Protein AF-A0A8B7IK11-F1 (afdb_monomer)

Nearest PDB structures (foldseek):
  8glv-assembly1_HM  TM=8.478E-01  e=8.507E-05  Chlamydomonas reinhardtii
  8glv-assembly1_FO  TM=9.235E-01  e=7.681E-04  Chlamydomonas reinhardtii
  8ijk-assembly1_E  TM=9.224E-01  e=9.275E-04  Homo sapiens
  7yv9-assembly1_C  TM=8.374E-01  e=1.633E-03  Mus musculus
  6y95-assembly1_A  TM=7.530E-01  e=3.473E-03  Homo sapiens

Sequence (83 aa):
MTRVLLERSYQPIPEDVLLHAFEALDENKCGYLTKEELVKYMTEEGEPFTQEEMEDMLSAALEPETNTVCYKDYITLMIVDDV

Secondary structure (DSSP, 8-state):
----S-----PPPPHHHHHHHHHHH-TT--SSEEHHHHHHHHHHSSSPPPHHHHHHHHHHHB-TTT-EE-HHHHHHHHHHT--

Solvent-accessible surface area (backbone atoms only — not comparable to full-atom values): 5166 Å² total; per-residue (Å²): 138,80,86,86,79,79,78,82,72,74,64,78,76,51,65,67,57,56,49,50,53,52,50,70,71,33,86,79,66,74,68,50,37,43,57,68,52,49,50,48,46,42,53,71,58,78,76,57,63,50,73,66,58,48,50,52,51,41,69,75,38,40,38,89,88,76,50,31,27,38,55,66,61,43,50,50,55,67,65,62,76,80,121

Mean predicted aligned error: 10.09 Å

Structure (mmCIF, N/CA/C/O backbone):
data_AF-A0A8B7IK11-F1
#
_entry.id   AF-A0A8B7IK11-F1
#
loop_
_atom_site.group_PDB
_atom_site.id
_atom_site.type_symbol
_atom_site.label_atom_id
_atom_site.label_alt_id
_atom_site.label_comp_id
_atom_site.label_asym_id
_atom_site.label_entity_id
_atom_site.label_seq_id
_atom_site.pdbx_PDB_ins_code
_atom_site.Cartn_x
_atom_site.Cartn_y
_atom_site.Cartn_z
_atom_site.occupancy
_atom_site.B_iso_or_equiv
_atom_site.auth_seq_id
_atom_site.auth_comp_id
_atom_site.auth_asym_id
_atom_site.auth_atom_id
_atom_site.pdbx_PDB_model_num
ATOM 1 N N . MET A 1 1 ? 39.741 -22.129 1.490 1.00 42.31 1 MET A N 1
ATOM 2 C CA . MET A 1 1 ? 39.052 -20.875 1.866 1.00 42.31 1 MET A CA 1
ATOM 3 C C . MET A 1 1 ? 37.921 -20.624 0.878 1.00 42.31 1 MET A C 1
ATOM 5 O O . MET A 1 1 ? 38.068 -19.837 -0.043 1.00 42.31 1 MET A O 1
ATOM 9 N N . THR A 1 2 ? 36.808 -21.332 1.022 1.00 36.84 2 THR A N 1
ATOM 10 C CA . THR A 1 2 ? 35.603 -21.123 0.212 1.00 36.84 2 THR A CA 1
ATOM 11 C C . THR A 1 2 ? 34.671 -20.229 1.017 1.00 36.84 2 THR A C 1
ATOM 13 O O . THR A 1 2 ? 33.932 -20.697 1.878 1.00 36.84 2 THR A O 1
ATOM 16 N N . ARG A 1 3 ? 34.779 -18.913 0.796 1.00 43.12 3 ARG A N 1
ATOM 17 C CA . ARG A 1 3 ? 33.832 -17.911 1.301 1.00 43.12 3 ARG A CA 1
ATOM 18 C C . ARG A 1 3 ? 32.498 -18.096 0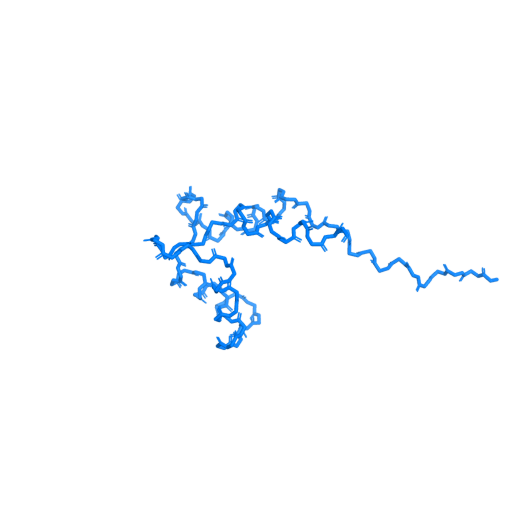.568 1.00 43.12 3 ARG A C 1
ATOM 20 O O . ARG A 1 3 ? 32.182 -17.348 -0.340 1.00 43.12 3 ARG A O 1
ATOM 27 N N . VAL A 1 4 ? 31.750 -19.129 0.944 1.00 55.16 4 VAL A N 1
ATOM 28 C CA . VAL A 1 4 ? 30.378 -19.412 0.481 1.00 55.16 4 VAL A CA 1
ATOM 29 C C . VAL A 1 4 ? 29.407 -18.955 1.577 1.00 55.16 4 VAL A C 1
ATOM 31 O O . VAL A 1 4 ? 28.564 -19.711 2.037 1.00 55.16 4 VAL A O 1
ATOM 34 N N . LEU A 1 5 ? 29.621 -17.746 2.112 1.00 53.38 5 LEU A N 1
ATOM 35 C CA . LEU A 1 5 ? 28.900 -17.236 3.290 1.00 53.38 5 LEU A CA 1
ATOM 36 C C . LEU A 1 5 ? 28.557 -15.742 3.201 1.00 53.38 5 LEU A C 1
ATOM 38 O O . LEU A 1 5 ? 28.371 -15.104 4.232 1.00 53.38 5 LEU A O 1
ATOM 42 N N . LEU A 1 6 ? 28.491 -15.151 2.006 1.00 52.94 6 LEU A N 1
ATOM 43 C CA . LEU A 1 6 ? 28.098 -13.743 1.901 1.00 52.94 6 LEU A CA 1
ATOM 44 C C . LEU A 1 6 ? 27.379 -13.384 0.600 1.00 52.94 6 LEU A C 1
ATOM 46 O O . LEU A 1 6 ? 27.545 -12.285 0.099 1.00 52.94 6 LEU A O 1
ATOM 50 N N . GLU A 1 7 ? 26.552 -14.280 0.073 1.00 48.09 7 GLU A N 1
ATOM 51 C CA . GLU A 1 7 ? 25.504 -13.864 -0.859 1.00 48.09 7 GLU A CA 1
ATOM 52 C C . GLU A 1 7 ? 24.183 -14.071 -0.137 1.00 48.09 7 GLU A C 1
ATOM 54 O O . GLU A 1 7 ? 23.453 -15.043 -0.319 1.00 48.09 7 GLU A O 1
ATOM 59 N N . ARG A 1 8 ? 23.922 -13.141 0.781 1.00 50.22 8 ARG A N 1
ATOM 60 C CA . ARG A 1 8 ? 22.583 -12.837 1.262 1.00 50.22 8 ARG A CA 1
ATOM 61 C C . ARG A 1 8 ? 21.845 -12.281 0.044 1.00 50.22 8 ARG A C 1
ATOM 63 O O . ARG A 1 8 ? 21.733 -11.076 -0.118 1.00 50.22 8 ARG A O 1
ATOM 70 N N . SER A 1 9 ? 21.480 -13.182 -0.867 1.00 47.72 9 SER A N 1
ATOM 71 C CA . SER A 1 9 ? 20.764 -12.905 -2.102 1.00 47.72 9 SER A CA 1
ATOM 72 C C . SER A 1 9 ? 19.333 -12.540 -1.718 1.00 47.72 9 SER A C 1
ATOM 74 O O . SER A 1 9 ? 18.401 -13.315 -1.898 1.00 47.72 9 SER A O 1
ATOM 76 N N . TYR A 1 10 ? 19.164 -11.358 -1.124 1.00 49.88 10 TYR A N 1
ATOM 77 C CA . TYR A 1 10 ? 17.964 -10.578 -1.365 1.00 49.88 10 TYR A CA 1
ATOM 78 C C . TYR A 1 10 ? 18.086 -10.171 -2.826 1.00 49.88 10 TYR A C 1
ATOM 80 O O . TYR A 1 10 ? 18.622 -9.118 -3.154 1.00 49.88 10 TYR A O 1
ATOM 88 N N . GLN A 1 11 ? 17.719 -11.082 -3.730 1.00 50.22 11 GLN A N 1
ATOM 89 C CA . GLN A 1 11 ? 17.439 -10.644 -5.083 1.00 50.22 11 GLN A CA 1
ATOM 90 C C . GLN A 1 11 ? 16.330 -9.603 -4.936 1.00 50.22 11 GLN A C 1
ATOM 92 O O . GLN A 1 11 ? 15.348 -9.906 -4.247 1.00 50.22 11 GLN A O 1
ATOM 97 N N . PRO A 1 12 ? 16.483 -8.397 -5.506 1.00 55.62 12 PRO A N 1
ATOM 98 C CA . PRO A 1 12 ? 15.386 -7.450 -5.527 1.00 55.62 12 PRO A CA 1
ATOM 99 C C . PRO A 1 12 ? 14.193 -8.186 -6.129 1.00 55.62 12 PRO A C 1
ATOM 101 O O . PRO A 1 12 ? 14.296 -8.770 -7.214 1.00 55.62 12 PRO A O 1
ATOM 104 N N . ILE A 1 13 ? 13.103 -8.266 -5.364 1.00 62.97 13 ILE A N 1
ATOM 105 C CA . ILE A 1 13 ? 11.875 -8.875 -5.861 1.00 62.97 13 ILE A CA 1
ATOM 106 C C . ILE A 1 13 ? 11.502 -8.058 -7.103 1.00 62.97 13 ILE A C 1
ATOM 108 O O . ILE A 1 13 ? 11.460 -6.830 -7.005 1.00 62.97 13 ILE A O 1
ATOM 112 N N . PRO A 1 14 ? 11.305 -8.692 -8.274 1.00 72.38 14 PRO A N 1
ATOM 113 C CA . PRO A 1 14 ? 10.989 -7.955 -9.486 1.00 72.38 14 PRO A CA 1
ATOM 114 C C . PRO A 1 14 ? 9.762 -7.082 -9.240 1.00 72.38 14 PRO A C 1
ATOM 116 O O . PRO A 1 14 ? 8.795 -7.561 -8.642 1.00 72.38 14 PRO A O 1
ATOM 119 N N . GLU A 1 15 ? 9.790 -5.840 -9.726 1.00 74.12 15 GLU A N 1
ATOM 120 C CA . GLU A 1 15 ? 8.650 -4.921 -9.633 1.00 74.12 15 GLU A CA 1
ATOM 121 C C . GLU A 1 15 ? 7.364 -5.612 -10.096 1.00 74.12 15 GLU A C 1
ATOM 123 O O . GLU A 1 15 ? 6.366 -5.555 -9.393 1.00 74.12 15 GLU A O 1
ATOM 128 N N . ASP A 1 16 ? 7.416 -6.369 -11.197 1.00 78.25 16 ASP A N 1
ATOM 129 C CA . ASP A 1 16 ? 6.284 -7.137 -11.725 1.00 78.25 16 ASP A CA 1
ATOM 130 C C . ASP A 1 16 ? 5.706 -8.160 -10.734 1.00 78.25 16 ASP A C 1
ATOM 132 O O . ASP A 1 16 ? 4.498 -8.379 -10.706 1.00 78.25 16 ASP A O 1
ATOM 136 N N . VAL A 1 17 ? 6.547 -8.802 -9.915 1.00 80.31 17 VAL A N 1
ATOM 137 C CA . VAL A 1 17 ? 6.101 -9.810 -8.937 1.00 80.31 17 VAL A CA 1
ATOM 138 C C . VAL A 1 17 ? 5.406 -9.133 -7.764 1.00 80.31 17 VAL A C 1
ATOM 140 O O . VAL A 1 17 ? 4.339 -9.578 -7.348 1.00 80.31 17 VAL A O 1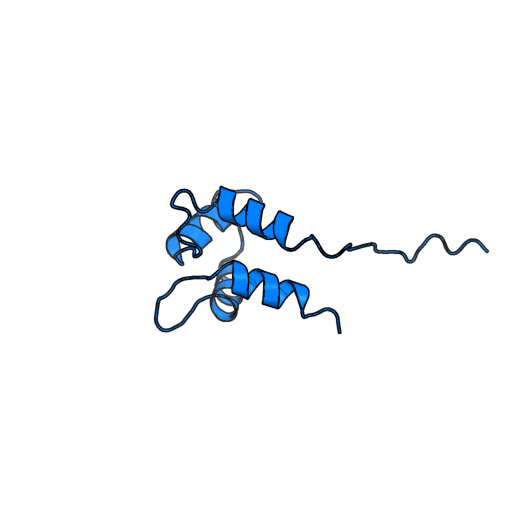
ATOM 143 N N . LEU A 1 18 ? 5.990 -8.048 -7.256 1.00 76.94 18 LEU A N 1
ATOM 144 C CA . LEU A 1 18 ? 5.363 -7.217 -6.232 1.00 76.94 18 LEU A CA 1
ATOM 145 C C . LEU A 1 18 ? 4.056 -6.611 -6.758 1.00 76.94 18 LEU A C 1
ATOM 147 O O . LEU A 1 18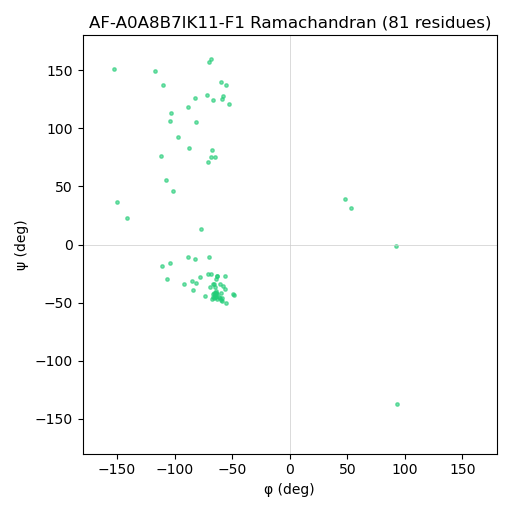 ? 3.028 -6.706 -6.096 1.00 76.94 18 LEU A O 1
ATOM 151 N N . LEU A 1 19 ? 4.062 -6.078 -7.979 1.00 80.56 19 LEU A N 1
ATOM 152 C CA . LEU A 1 19 ? 2.891 -5.514 -8.641 1.00 80.56 19 LEU A CA 1
ATOM 153 C C . LEU A 1 19 ? 1.781 -6.555 -8.778 1.00 80.56 19 LEU A C 1
ATOM 155 O O . LEU A 1 19 ? 0.644 -6.260 -8.432 1.00 80.56 19 LEU A O 1
ATOM 159 N N . HIS A 1 20 ? 2.098 -7.773 -9.222 1.00 80.12 20 HIS A N 1
ATOM 160 C CA . HIS A 1 20 ? 1.116 -8.852 -9.300 1.00 80.12 20 HIS A CA 1
ATOM 161 C C . HIS A 1 20 ? 0.606 -9.300 -7.932 1.00 80.12 20 HIS A C 1
ATOM 163 O O . HIS A 1 20 ? -0.566 -9.651 -7.821 1.00 80.12 20 HIS A O 1
ATOM 169 N N . ALA A 1 21 ? 1.442 -9.273 -6.892 1.00 78.62 21 ALA A N 1
ATOM 170 C CA . ALA A 1 21 ? 0.992 -9.549 -5.533 1.00 78.62 21 ALA A CA 1
ATOM 171 C C . ALA A 1 21 ? -0.009 -8.484 -5.058 1.00 78.62 21 ALA A C 1
ATOM 173 O O . ALA A 1 21 ? -1.074 -8.835 -4.565 1.00 78.62 21 ALA A O 1
ATOM 174 N N . PHE A 1 22 ? 0.270 -7.197 -5.284 1.00 77.38 22 PHE A N 1
ATOM 175 C CA . PHE A 1 22 ? -0.666 -6.121 -4.950 1.00 77.38 22 PHE A CA 1
ATOM 176 C C . PHE A 1 22 ? -1.914 -6.106 -5.846 1.00 77.38 22 PHE A C 1
ATOM 178 O O . PHE A 1 22 ? -3.006 -5.877 -5.343 1.00 77.38 22 PHE A O 1
ATOM 185 N N . GLU A 1 23 ? -1.802 -6.422 -7.139 1.00 81.75 23 GLU A N 1
ATOM 186 C CA . GLU A 1 23 ? -2.961 -6.612 -8.026 1.00 81.75 23 GLU A CA 1
ATOM 187 C C . GLU A 1 23 ? -3.837 -7.796 -7.602 1.00 81.75 23 GLU A C 1
ATOM 189 O O . GLU A 1 23 ? -5.034 -7.786 -7.871 1.00 81.75 23 GLU A O 1
ATOM 194 N N . ALA A 1 24 ? -3.266 -8.827 -6.974 1.00 81.12 24 ALA A N 1
ATOM 195 C CA . ALA A 1 24 ? -4.049 -9.925 -6.416 1.00 81.12 24 ALA A CA 1
ATOM 196 C C . ALA A 1 24 ? -4.846 -9.494 -5.172 1.00 81.12 24 ALA A C 1
ATOM 198 O O . ALA A 1 24 ? -5.879 -10.094 -4.885 1.00 81.12 24 ALA A O 1
ATOM 199 N N . LEU A 1 25 ? -4.384 -8.457 -4.463 1.00 75.50 25 LEU A N 1
ATOM 200 C CA . LEU A 1 25 ? -5.084 -7.836 -3.334 1.00 75.50 25 LEU A CA 1
ATOM 201 C C . LEU A 1 25 ? -6.099 -6.775 -3.811 1.00 75.50 25 LEU A C 1
ATOM 203 O O . LEU A 1 25 ? -7.145 -6.584 -3.199 1.00 75.50 25 LEU A O 1
ATOM 207 N N . ASP A 1 26 ? -5.832 -6.090 -4.922 1.00 80.62 26 ASP A N 1
ATOM 208 C CA . ASP A 1 26 ? -6.736 -5.102 -5.520 1.00 80.62 26 ASP A CA 1
ATOM 209 C C . ASP A 1 26 ? -7.730 -5.765 -6.495 1.00 80.62 26 ASP A C 1
ATOM 211 O O . ASP A 1 26 ? -7.544 -5.761 -7.715 1.00 80.62 26 ASP A O 1
ATOM 215 N N . GLU A 1 27 ? -8.831 -6.311 -5.962 1.00 72.88 27 GLU A N 1
ATOM 216 C CA . GLU A 1 27 ? -9.906 -6.933 -6.761 1.00 72.88 27 GLU A CA 1
ATOM 217 C C . GLU A 1 27 ? -10.495 -5.987 -7.825 1.00 72.88 27 GLU A C 1
ATOM 219 O O . GLU A 1 27 ? -10.982 -6.438 -8.867 1.00 72.88 27 GLU A O 1
ATOM 224 N N . ASN A 1 28 ? -10.443 -4.674 -7.586 1.00 74.88 28 ASN A N 1
ATOM 225 C CA . ASN A 1 28 ? -10.982 -3.662 -8.490 1.00 74.88 28 ASN A CA 1
ATOM 226 C C . ASN A 1 28 ? -9.973 -3.207 -9.555 1.00 74.88 28 ASN A C 1
ATOM 228 O O . ASN A 1 28 ? -10.368 -2.516 -10.498 1.00 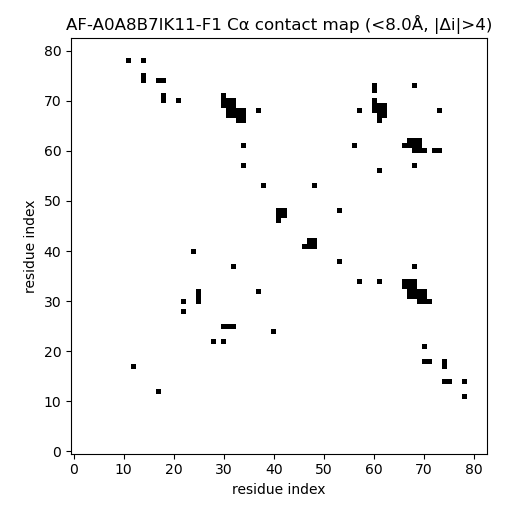74.88 28 ASN A O 1
ATOM 232 N N . LYS A 1 29 ? -8.693 -3.590 -9.436 1.00 71.94 29 LYS A N 1
ATOM 233 C CA . LYS A 1 29 ? -7.584 -3.090 -10.268 1.00 71.94 29 LYS A CA 1
ATOM 234 C C . LYS A 1 29 ? -7.582 -1.563 -10.386 1.00 71.94 29 LYS A C 1
ATOM 236 O O . LYS A 1 29 ? -7.322 -1.006 -11.456 1.00 71.94 29 LYS A O 1
ATOM 241 N N . CYS A 1 30 ? -7.902 -0.890 -9.286 1.00 75.12 30 CYS A N 1
ATOM 242 C CA . CYS A 1 30 ? -7.883 0.559 -9.164 1.00 75.12 30 CYS A CA 1
ATOM 243 C C . CYS A 1 30 ? -6.469 1.133 -9.335 1.00 75.12 30 CYS A C 1
ATOM 245 O O . CYS A 1 30 ? -6.325 2.267 -9.792 1.00 75.12 30 CYS A O 1
ATOM 247 N N . GLY A 1 31 ? -5.420 0.364 -9.015 1.00 78.69 31 GLY A N 1
ATOM 248 C CA . GLY A 1 31 ? -4.042 0.870 -9.019 1.00 78.69 31 GLY A CA 1
ATOM 249 C C . GLY A 1 31 ? -3.586 1.411 -7.664 1.00 78.69 31 GLY A C 1
ATOM 250 O O . GLY A 1 31 ? -2.446 1.855 -7.534 1.00 78.69 31 GLY A O 1
ATOM 251 N N . TYR A 1 32 ? -4.474 1.381 -6.672 1.00 83.44 32 TYR A N 1
ATOM 252 C CA . TYR A 1 32 ? -4.272 1.887 -5.325 1.00 83.44 32 TYR A CA 1
ATOM 253 C C . TYR A 1 32 ? -5.163 1.116 -4.349 1.00 83.44 32 TYR A C 1
ATOM 255 O O . TYR A 1 32 ? -6.244 0.659 -4.711 1.00 83.44 32 TYR A O 1
ATOM 263 N N . LEU A 1 33 ? -4.715 1.007 -3.103 1.00 83.31 33 LEU A N 1
ATOM 264 C CA . LEU A 1 33 ? -5.460 0.405 -2.000 1.00 83.31 33 LEU A CA 1
ATOM 265 C C . LEU A 1 33 ? -5.873 1.502 -1.029 1.00 83.31 33 LEU A C 1
ATOM 267 O O . LEU A 1 33 ? -5.085 2.391 -0.712 1.00 83.31 33 LEU A O 1
ATOM 271 N N . THR A 1 34 ? -7.101 1.467 -0.529 1.00 84.25 34 THR A N 1
ATOM 272 C CA . THR A 1 34 ? -7.474 2.367 0.568 1.00 84.25 34 THR A CA 1
ATOM 273 C C . THR A 1 34 ? -6.764 1.960 1.858 1.00 84.25 34 THR A C 1
ATOM 275 O O . THR A 1 34 ? -6.383 0.801 2.032 1.00 84.25 34 THR A O 1
ATOM 278 N N . LYS A 1 35 ? -6.611 2.897 2.806 1.00 82.94 35 LYS A N 1
ATOM 279 C CA . LYS A 1 35 ? -6.106 2.574 4.153 1.00 82.94 35 LYS A CA 1
ATOM 280 C C . LYS A 1 35 ? -6.837 1.376 4.766 1.00 82.94 35 LYS A C 1
ATOM 282 O O . LYS A 1 35 ? -6.210 0.524 5.380 1.00 82.94 35 LYS A O 1
ATOM 287 N N . GLU A 1 36 ? -8.156 1.326 4.615 1.00 82.50 36 GLU A N 1
ATOM 288 C CA . GLU A 1 36 ? -8.993 0.268 5.180 1.00 82.50 36 GLU A CA 1
ATOM 289 C C . GLU A 1 36 ? -8.708 -1.089 4.531 1.00 82.50 36 GLU A C 1
ATOM 291 O O . GLU A 1 36 ? -8.576 -2.080 5.243 1.00 82.50 36 GLU A O 1
ATOM 296 N N . GLU A 1 37 ? -8.551 -1.130 3.206 1.00 81.38 37 GLU A N 1
ATOM 297 C CA . GLU A 1 37 ? -8.185 -2.349 2.477 1.00 81.38 37 GLU A CA 1
ATOM 298 C C . GLU A 1 37 ? -6.771 -2.809 2.813 1.00 81.38 37 GLU A C 1
ATOM 300 O O . GLU A 1 37 ? -6.573 -3.983 3.104 1.00 81.38 37 GLU A O 1
ATOM 305 N N . LEU A 1 38 ? -5.796 -1.896 2.843 1.00 80.00 38 LEU A N 1
ATOM 306 C CA . LEU A 1 38 ? -4.422 -2.234 3.210 1.00 80.00 38 LEU A CA 1
ATOM 307 C C . LEU A 1 38 ? -4.367 -2.818 4.623 1.00 80.00 38 LEU A C 1
ATO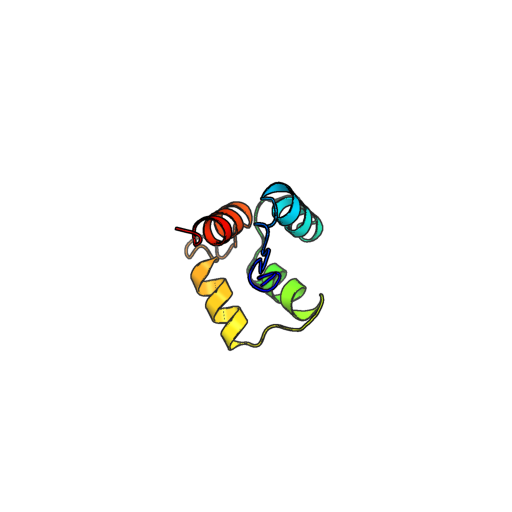M 309 O O . LEU A 1 38 ? -3.772 -3.873 4.824 1.00 80.00 38 LEU A O 1
ATOM 313 N N . VAL A 1 39 ? -5.035 -2.165 5.582 1.00 80.12 39 VAL A N 1
ATOM 314 C CA . VAL A 1 39 ? -5.128 -2.654 6.961 1.00 80.12 39 VAL A CA 1
ATOM 315 C C . VAL A 1 39 ? -5.762 -4.032 6.980 1.00 80.12 39 VAL A C 1
ATOM 317 O O . VAL A 1 39 ? -5.217 -4.949 7.583 1.00 80.12 39 VAL A O 1
ATOM 320 N N . LYS A 1 40 ? -6.890 -4.194 6.291 1.00 81.25 40 LYS A N 1
ATOM 321 C CA . LYS A 1 40 ? -7.607 -5.459 6.204 1.00 81.25 40 LYS A CA 1
ATOM 322 C C . LYS A 1 40 ? -6.701 -6.579 5.682 1.00 81.25 40 LYS A C 1
ATOM 324 O O . LYS A 1 40 ? -6.565 -7.587 6.363 1.00 81.25 40 LYS A O 1
ATOM 329 N N . TYR A 1 41 ? -6.001 -6.377 4.567 1.00 76.88 41 TYR A N 1
ATOM 330 C CA . TYR A 1 41 ? -5.086 -7.379 4.013 1.00 76.88 41 TYR A CA 1
ATOM 331 C C . TYR A 1 41 ? -3.889 -7.665 4.916 1.00 76.88 41 TYR A C 1
ATOM 333 O O . TYR A 1 41 ? -3.579 -8.823 5.155 1.00 76.88 41 TYR A O 1
ATOM 341 N N . MET A 1 42 ? -3.271 -6.636 5.489 1.00 73.75 42 MET A N 1
ATOM 342 C CA . MET A 1 42 ? -2.131 -6.784 6.404 1.00 73.75 42 MET A CA 1
ATOM 343 C C . MET A 1 42 ? -2.515 -7.385 7.766 1.00 73.75 42 MET A C 1
ATOM 345 O O . MET A 1 42 ? -1.636 -7.729 8.554 1.00 73.75 42 MET A O 1
ATOM 349 N N . THR A 1 43 ? -3.814 -7.503 8.063 1.00 72.12 43 THR A N 1
ATOM 350 C CA . THR A 1 43 ? -4.321 -8.149 9.284 1.00 72.12 43 THR A CA 1
ATOM 351 C C . THR A 1 43 ? -4.946 -9.524 9.009 1.00 72.12 43 THR A C 1
ATOM 353 O O . THR A 1 43 ? -4.921 -10.380 9.890 1.00 72.12 43 THR A O 1
ATOM 356 N N . GLU A 1 44 ? -5.526 -9.746 7.822 1.00 69.12 44 GLU A N 1
ATOM 357 C CA . GLU A 1 44 ? -6.172 -11.010 7.434 1.00 69.12 44 GLU A CA 1
ATOM 358 C C . GLU A 1 44 ? -5.226 -11.989 6.722 1.00 69.12 44 GLU A C 1
ATOM 360 O O . GLU A 1 44 ? -5.360 -13.196 6.923 1.00 69.12 44 GLU A O 1
ATOM 365 N N . GLU A 1 45 ? -4.265 -11.505 5.930 1.00 61.34 45 GLU A N 1
ATOM 366 C CA . GLU A 1 45 ? -3.338 -12.346 5.167 1.00 61.34 45 GLU A CA 1
ATOM 367 C C . GLU A 1 45 ? -1.952 -12.378 5.829 1.00 61.34 45 GLU A C 1
ATOM 369 O O . GLU A 1 45 ? -1.164 -11.438 5.741 1.00 61.34 45 GLU A O 1
ATOM 374 N N . GLY A 1 46 ? -1.622 -13.507 6.461 1.00 64.62 46 GLY A N 1
ATOM 375 C CA . GLY A 1 46 ? -0.282 -13.777 6.991 1.00 64.62 46 GLY A CA 1
ATOM 376 C C . GLY A 1 46 ? -0.087 -13.393 8.460 1.00 64.62 46 GLY A C 1
ATOM 377 O O . GLY A 1 46 ? -0.907 -13.735 9.313 1.00 64.62 46 GLY A O 1
ATOM 378 N N . GLU A 1 47 ? 1.061 -12.785 8.771 1.00 70.44 47 GLU A N 1
ATOM 379 C CA . GLU A 1 47 ? 1.403 -12.349 10.127 1.00 70.44 47 GLU A CA 1
ATOM 380 C C . GLU A 1 47 ? 0.877 -10.920 10.335 1.00 70.44 47 GLU A C 1
ATOM 382 O O . GLU A 1 47 ? 1.276 -10.024 9.588 1.00 70.44 47 GLU A O 1
ATOM 387 N N . PRO A 1 48 ? -0.041 -10.695 11.292 1.00 71.25 48 PRO A N 1
ATOM 388 C CA . PRO A 1 48 ? -0.696 -9.407 11.439 1.00 71.25 48 PRO A CA 1
ATOM 389 C C . PRO A 1 48 ? 0.319 -8.352 11.864 1.00 71.25 48 PRO A C 1
ATOM 391 O O . PRO A 1 48 ? 0.968 -8.490 12.903 1.00 71.25 48 PRO A O 1
ATOM 394 N N . PHE A 1 49 ? 0.409 -7.282 11.081 1.00 74.25 49 PHE A N 1
ATOM 395 C CA . PHE A 1 49 ? 1.223 -6.126 11.438 1.00 74.25 49 PHE A CA 1
ATOM 396 C C . PHE A 1 49 ? 0.741 -5.542 12.768 1.00 74.25 49 PHE A C 1
ATOM 398 O O . PHE A 1 49 ? -0.464 -5.445 13.038 1.00 74.25 49 PHE A O 1
ATOM 405 N N . THR A 1 50 ? 1.681 -5.129 13.616 1.00 83.50 50 THR A N 1
ATOM 406 C CA . THR A 1 50 ? 1.329 -4.374 14.818 1.00 83.50 50 THR A CA 1
ATOM 407 C C . THR A 1 50 ? 0.805 -2.988 14.442 1.00 83.50 50 THR A C 1
ATOM 409 O O . THR A 1 50 ? 1.041 -2.476 13.350 1.00 83.50 50 THR A O 1
ATOM 412 N N . GLN A 1 51 ? 0.073 -2.356 15.363 1.00 81.75 51 GLN A N 1
ATOM 413 C CA . GLN A 1 51 ? -0.481 -1.015 15.142 1.00 81.75 51 GLN A CA 1
ATOM 414 C C . GLN A 1 51 ? 0.607 0.006 14.776 1.00 81.75 51 GLN A C 1
ATOM 416 O O . GLN A 1 51 ? 0.388 0.832 13.898 1.00 81.75 51 GLN A O 1
ATOM 421 N N . GLU A 1 52 ? 1.780 -0.110 15.401 1.00 85.50 52 GLU A N 1
ATOM 422 C CA . GLU A 1 52 ? 2.937 0.749 15.144 1.00 85.50 52 GLU A CA 1
ATOM 423 C C . GLU A 1 52 ? 3.518 0.518 13.741 1.00 85.50 52 GLU A C 1
ATOM 425 O O . GLU A 1 52 ? 3.706 1.475 12.997 1.00 85.50 52 GLU A O 1
ATOM 430 N N . GLU A 1 53 ? 3.719 -0.740 13.333 1.00 82.25 53 GLU A N 1
ATOM 431 C CA . GLU A 1 53 ? 4.222 -1.071 11.990 1.00 82.25 53 GLU A CA 1
ATOM 432 C C . GLU A 1 53 ? 3.234 -0.659 10.892 1.00 82.25 53 GLU A C 1
ATOM 434 O O . GLU A 1 53 ? 3.636 -0.185 9.831 1.00 82.25 53 GLU A O 1
ATOM 439 N N . MET A 1 54 ? 1.932 -0.793 11.154 1.00 82.00 54 MET A N 1
ATOM 440 C CA . MET A 1 54 ? 0.891 -0.318 10.249 1.00 82.00 54 MET A CA 1
ATOM 441 C C . MET A 1 54 ? 0.917 1.207 10.120 1.00 82.00 54 MET A C 1
ATOM 443 O O . MET A 1 54 ? 0.801 1.727 9.014 1.00 82.00 54 MET A O 1
ATOM 447 N N . GLU A 1 55 ? 1.040 1.941 11.228 1.00 83.69 55 GLU A N 1
ATOM 448 C CA . GLU A 1 55 ? 1.124 3.403 11.194 1.00 83.69 55 GLU A CA 1
ATOM 449 C C . GLU A 1 55 ? 2.376 3.887 10.462 1.00 83.69 55 GLU A C 1
ATOM 451 O O . GLU A 1 55 ? 2.274 4.829 9.678 1.00 83.69 55 GLU A O 1
ATOM 456 N N . ASP A 1 56 ? 3.518 3.226 10.651 1.00 83.25 56 ASP A N 1
ATOM 457 C CA . ASP A 1 56 ? 4.764 3.556 9.956 1.00 83.25 56 ASP A CA 1
ATOM 458 C C . ASP A 1 56 ? 4.647 3.291 8.444 1.00 83.25 56 ASP A C 1
ATOM 460 O O . ASP A 1 56 ? 4.918 4.174 7.624 1.00 83.25 56 ASP A O 1
ATOM 464 N N . MET A 1 57 ? 4.104 2.127 8.065 1.00 79.62 57 MET A N 1
ATOM 465 C CA . MET A 1 57 ? 3.841 1.771 6.668 1.00 79.62 57 MET A CA 1
ATOM 466 C C . 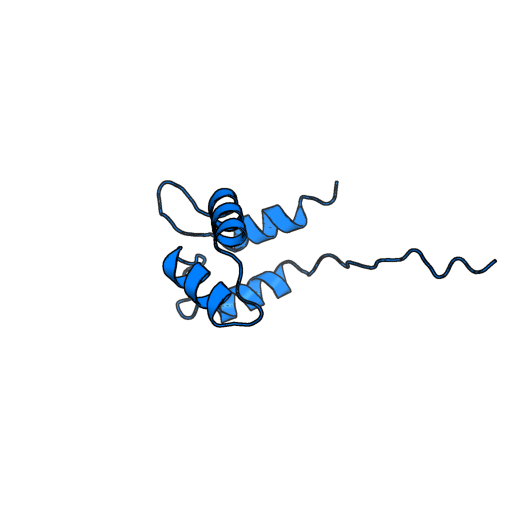MET A 1 57 ? 2.865 2.749 6.006 1.00 79.62 57 MET A C 1
ATOM 468 O O . MET A 1 57 ? 3.108 3.217 4.892 1.00 79.62 57 MET A O 1
ATOM 472 N N . LEU A 1 58 ? 1.766 3.083 6.686 1.00 80.81 58 LEU A N 1
ATOM 473 C CA . LEU A 1 58 ? 0.799 4.058 6.192 1.00 80.81 58 LEU A CA 1
ATOM 474 C C . LEU A 1 58 ? 1.438 5.445 6.098 1.00 80.81 58 LEU A C 1
ATOM 476 O O . LEU A 1 58 ? 1.248 6.120 5.104 1.00 80.81 58 LEU A O 1
ATOM 480 N N . SER A 1 59 ? 2.237 5.874 7.068 1.00 81.62 59 SER A N 1
ATOM 481 C CA . SER A 1 59 ? 2.915 7.174 7.011 1.00 81.62 59 SER A CA 1
ATOM 482 C C . SER A 1 59 ? 3.858 7.292 5.804 1.00 81.62 59 SER A C 1
ATOM 484 O O . SER A 1 59 ? 3.974 8.366 5.215 1.00 81.62 59 SER A O 1
ATOM 486 N N . ALA A 1 60 ? 4.501 6.190 5.405 1.00 77.94 60 ALA A N 1
ATOM 487 C CA . ALA A 1 60 ? 5.395 6.154 4.249 1.00 77.94 60 ALA A CA 1
ATOM 488 C C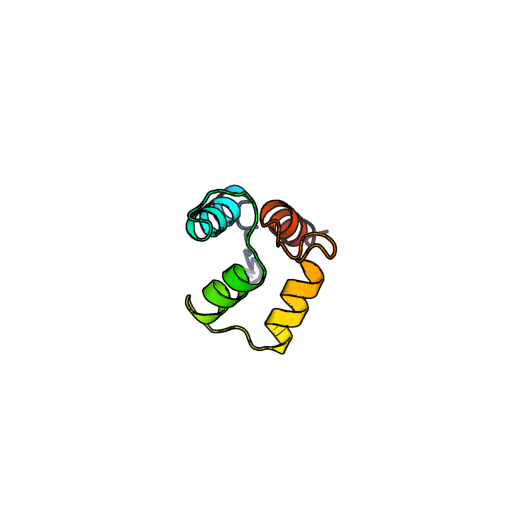 . ALA A 1 60 ? 4.665 6.020 2.899 1.00 77.94 60 ALA A C 1
ATOM 490 O O . ALA A 1 60 ? 5.147 6.538 1.893 1.00 77.94 60 ALA A O 1
ATOM 491 N N . ALA A 1 61 ? 3.533 5.310 2.860 1.00 78.06 61 ALA A N 1
ATOM 492 C CA . ALA A 1 61 ? 2.880 4.901 1.614 1.00 78.06 61 ALA A CA 1
ATOM 493 C C . ALA A 1 61 ? 1.532 5.596 1.332 1.00 78.06 61 ALA A C 1
ATOM 495 O O . ALA A 1 61 ? 1.049 5.563 0.200 1.00 78.06 61 ALA A O 1
ATOM 496 N N . LEU A 1 62 ? 0.892 6.184 2.347 1.00 83.81 62 LEU A N 1
ATOM 497 C CA . LEU A 1 62 ? -0.421 6.822 2.251 1.00 83.81 62 LEU A CA 1
ATOM 498 C C . LEU A 1 62 ? -0.294 8.240 1.699 1.00 83.81 62 LEU A C 1
ATOM 500 O O . LEU A 1 62 ? 0.390 9.089 2.268 1.00 83.81 62 LEU A O 1
ATOM 504 N N . GLU A 1 63 ? -1.045 8.535 0.642 1.00 83.19 63 GLU A N 1
ATOM 505 C CA . GLU A 1 63 ? -1.199 9.911 0.189 1.00 83.19 63 GLU A CA 1
ATOM 506 C C . GLU A 1 63 ? -2.088 10.712 1.159 1.00 83.19 63 GLU A C 1
ATOM 508 O O . GLU A 1 63 ? -3.221 10.304 1.445 1.00 83.19 63 GLU A O 1
ATOM 513 N N . PRO A 1 64 ? -1.641 11.889 1.634 1.00 75.56 64 PRO A N 1
ATOM 514 C CA . PRO A 1 64 ? -2.398 12.689 2.596 1.00 75.56 64 PRO A CA 1
ATOM 515 C C . PRO A 1 64 ? -3.688 13.281 2.010 1.00 75.56 64 PRO A C 1
ATOM 517 O O . PRO A 1 64 ? -4.625 13.563 2.757 1.00 75.56 64 PRO A O 1
ATOM 520 N N . GLU A 1 65 ? -3.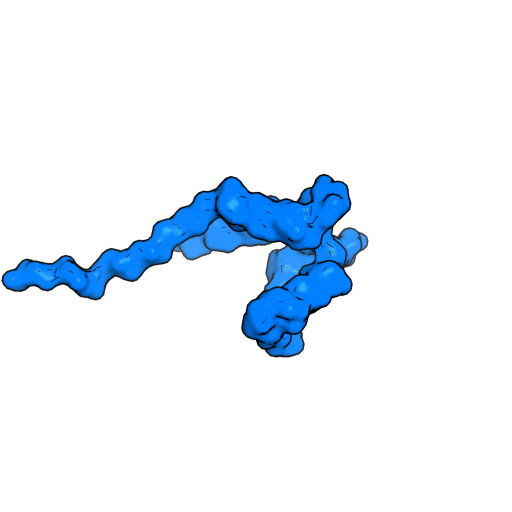756 13.475 0.689 1.00 79.19 65 GLU A N 1
ATOM 521 C CA . GLU A 1 65 ? -4.920 14.071 0.022 1.00 79.19 65 GLU A CA 1
ATOM 522 C C . GLU A 1 65 ? -6.020 13.043 -0.266 1.00 79.19 65 GLU A C 1
ATOM 524 O O . GLU A 1 65 ? -7.205 13.333 -0.098 1.00 79.19 65 GLU A O 1
ATOM 529 N N . THR A 1 66 ? -5.644 11.828 -0.658 1.00 78.06 66 THR A N 1
ATOM 530 C CA . THR A 1 66 ? -6.574 10.782 -1.109 1.00 78.06 66 THR A CA 1
ATOM 531 C C . THR A 1 66 ? -6.808 9.696 -0.062 1.00 78.06 66 THR A C 1
ATOM 533 O O . THR A 1 66 ? -7.801 8.979 -0.150 1.00 78.06 66 THR A O 1
ATOM 536 N N . ASN A 1 67 ? -5.949 9.598 0.964 1.00 81.38 67 ASN A N 1
ATOM 537 C CA . ASN A 1 67 ? -5.939 8.504 1.945 1.00 81.38 67 ASN A CA 1
ATOM 538 C C . ASN A 1 67 ? -5.874 7.115 1.276 1.00 81.38 67 ASN A C 1
ATOM 540 O O . ASN A 1 67 ? -6.397 6.122 1.795 1.00 81.38 67 ASN A O 1
ATOM 544 N N . THR A 1 68 ? -5.215 7.051 0.120 1.00 82.81 68 THR A N 1
ATOM 545 C CA . THR A 1 68 ? -4.963 5.822 -0.630 1.00 82.81 68 THR A CA 1
ATOM 546 C C . THR A 1 68 ? -3.470 5.559 -0.730 1.00 82.81 68 THR A C 1
ATOM 548 O O . THR A 1 68 ? -2.663 6.484 -0.759 1.00 82.81 68 THR A O 1
ATOM 551 N N . VAL A 1 69 ? -3.112 4.285 -0.794 1.00 84.06 69 VAL A N 1
ATOM 552 C CA . VAL A 1 69 ? -1.754 3.791 -0.976 1.00 84.06 69 VAL A CA 1
ATOM 553 C C . VAL A 1 69 ? -1.595 3.333 -2.416 1.00 84.06 69 VAL A C 1
ATOM 555 O O . VAL A 1 69 ? -2.210 2.353 -2.841 1.00 84.06 69 VAL A O 1
ATOM 558 N N . CYS A 1 70 ? -0.763 4.038 -3.175 1.00 83.25 70 CYS A N 1
ATOM 559 C CA . CYS A 1 70 ? -0.407 3.637 -4.528 1.00 83.25 70 CYS A CA 1
ATOM 560 C C . CYS A 1 70 ? 0.697 2.577 -4.443 1.00 83.25 70 CYS A C 1
ATOM 562 O O . CYS A 1 70 ? 1.852 2.881 -4.145 1.00 83.25 70 CYS A O 1
ATOM 564 N N . TYR A 1 71 ? 0.353 1.311 -4.689 1.00 78.44 71 TYR A N 1
ATOM 565 C CA . TYR A 1 71 ? 1.328 0.227 -4.571 1.00 78.44 71 TYR A CA 1
ATOM 566 C C . TYR A 1 71 ? 2.476 0.366 -5.580 1.00 78.44 71 TYR A C 1
ATOM 568 O O . TYR A 1 71 ? 3.586 -0.042 -5.277 1.00 78.44 71 TYR A O 1
ATOM 576 N N . LYS A 1 72 ? 2.273 1.007 -6.739 1.00 78.44 72 LYS A N 1
ATOM 577 C CA . LYS A 1 72 ? 3.359 1.300 -7.696 1.00 78.44 72 LYS A CA 1
ATOM 578 C C . LYS A 1 72 ? 4.415 2.245 -7.125 1.00 78.44 72 LYS A C 1
ATOM 580 O O . LYS A 1 72 ? 5.607 1.958 -7.228 1.00 78.44 72 LYS A O 1
ATOM 585 N N . ASP A 1 73 ? 3.985 3.338 -6.501 1.00 78.88 73 ASP A N 1
ATOM 586 C CA . ASP A 1 73 ? 4.885 4.268 -5.813 1.00 78.88 73 ASP A CA 1
ATOM 587 C C . ASP A 1 73 ? 5.574 3.584 -4.634 1.00 78.88 73 ASP A C 1
ATOM 589 O O . ASP A 1 73 ? 6.782 3.714 -4.466 1.00 78.88 73 ASP A O 1
ATOM 593 N N . TYR A 1 74 ? 4.834 2.781 -3.869 1.00 77.31 74 TYR A N 1
ATOM 594 C CA . TYR A 1 74 ?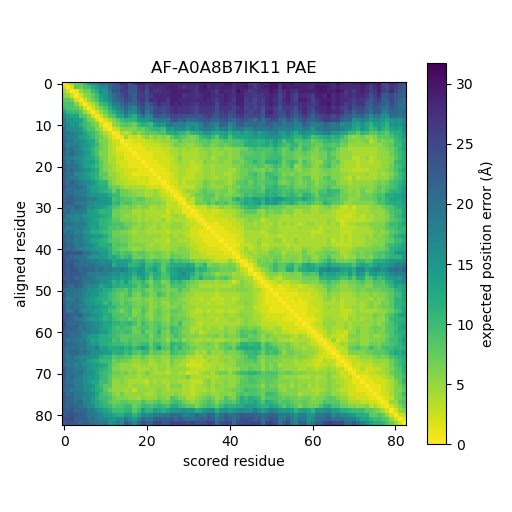 5.388 2.062 -2.726 1.00 77.31 74 TYR A CA 1
ATOM 595 C C . TYR A 1 74 ? 6.430 1.006 -3.124 1.00 77.31 74 TYR A C 1
ATOM 597 O O . TYR A 1 74 ? 7.485 0.907 -2.502 1.00 77.31 74 TYR A O 1
ATOM 605 N N . ILE A 1 75 ? 6.179 0.248 -4.195 1.00 76.12 75 ILE A N 1
ATOM 606 C CA . ILE A 1 75 ? 7.147 -0.700 -4.760 1.00 76.12 75 ILE A CA 1
ATOM 607 C C . ILE A 1 75 ? 8.377 0.053 -5.266 1.00 76.12 75 ILE A C 1
ATOM 609 O O . ILE A 1 75 ? 9.500 -0.366 -5.000 1.00 76.12 75 ILE A O 1
ATOM 613 N N . THR A 1 76 ? 8.178 1.187 -5.943 1.00 74.56 76 THR A N 1
ATOM 614 C CA . THR A 1 76 ? 9.283 2.043 -6.392 1.00 74.56 76 THR A CA 1
ATOM 615 C C . THR A 1 76 ? 10.111 2.524 -5.199 1.00 74.56 76 THR A C 1
ATOM 617 O O . THR A 1 76 ? 11.335 2.473 -5.249 1.00 74.56 76 THR A O 1
ATOM 620 N N . LEU A 1 77 ? 9.468 2.910 -4.094 1.00 71.75 77 LEU A N 1
ATOM 621 C CA . LEU A 1 77 ? 10.137 3.316 -2.859 1.00 71.75 77 LEU A CA 1
ATOM 622 C C . LEU A 1 77 ? 10.929 2.159 -2.226 1.00 71.75 77 LEU A C 1
ATOM 624 O O . LEU A 1 77 ? 12.073 2.357 -1.834 1.00 71.75 77 LEU A O 1
ATOM 628 N N . MET A 1 78 ? 10.379 0.941 -2.203 1.00 68.94 78 MET A N 1
ATOM 629 C CA . MET A 1 78 ? 11.087 -0.250 -1.710 1.00 68.94 78 MET A CA 1
ATOM 630 C C . MET A 1 78 ? 12.283 -0.665 -2.576 1.00 68.94 78 MET A C 1
ATOM 632 O O . MET A 1 78 ? 13.259 -1.193 -2.051 1.00 68.94 78 MET A O 1
ATOM 636 N N . ILE A 1 79 ? 12.212 -0.472 -3.895 1.00 67.81 79 ILE A N 1
ATOM 637 C CA . ILE A 1 79 ? 13.294 -0.848 -4.820 1.00 67.81 79 ILE A CA 1
ATOM 638 C C . ILE A 1 79 ? 14.442 0.173 -4.780 1.00 67.81 79 ILE A C 1
ATOM 640 O O . ILE A 1 79 ? 15.588 -0.181 -5.049 1.00 67.81 79 ILE A O 1
ATOM 644 N N . VAL A 1 80 ? 14.153 1.438 -4.460 1.00 59.69 80 VAL A N 1
ATOM 645 C CA . VAL A 1 80 ? 15.129 2.538 -4.525 1.00 59.69 80 VAL A CA 1
ATOM 646 C C . VAL A 1 80 ? 16.040 2.620 -3.289 1.00 59.69 80 VAL A C 1
ATOM 648 O O . VAL A 1 80 ? 17.081 3.266 -3.373 1.00 59.69 80 VAL A O 1
ATOM 651 N N . ASP A 1 81 ? 15.749 1.916 -2.191 1.00 50.06 81 ASP A N 1
ATOM 652 C CA . ASP A 1 81 ? 16.594 1.919 -0.977 1.00 50.06 81 ASP A CA 1
ATOM 653 C C . ASP A 1 81 ? 17.884 1.056 -1.086 1.00 50.06 81 ASP A C 1
ATOM 655 O O . ASP A 1 81 ? 18.557 0.808 -0.090 1.00 50.06 81 ASP A O 1
ATOM 659 N N . ASP A 1 82 ? 18.268 0.614 -2.294 1.00 45.44 82 ASP A N 1
ATOM 660 C CA . ASP A 1 82 ? 19.530 -0.106 -2.573 1.00 45.44 82 ASP A CA 1
ATOM 661 C C . ASP A 1 82 ? 20.547 0.776 -3.341 1.00 45.44 82 ASP A C 1
ATOM 663 O O . ASP A 1 82 ? 21.018 0.422 -4.425 1.00 45.44 82 ASP A O 1
ATOM 667 N N . VAL A 1 83 ? 20.886 1.957 -2.795 1.00 42.06 83 VAL A N 1
ATOM 668 C CA . VAL A 1 83 ? 22.042 2.781 -3.236 1.00 42.06 83 VAL A CA 1
ATOM 669 C C . VAL A 1 83 ? 22.990 3.153 -2.105 1.00 42.06 83 VAL A C 1
ATOM 671 O O . VAL A 1 83 ? 22.527 3.634 -1.049 1.00 42.06 83 VAL A O 1
#

pLDDT: mean 72.21, std 12.6, range [36.84, 85.5]

Foldseek 3Di:
DPPPDPCPPPPLDPLVNLVVVVVVLVPPPPQWAALVSVQVCCCVPDDRDDPVRSVVLCVVAADPVPNIGRSSVVSVVVNPVPD

Radius of gyration: 15.32 Å; Cα contacts (8 Å, |Δi|>4): 59; chains: 1; bounding box: 50×35×27 Å